Protein AF-A0A956Y388-F1 (afdb_monomer)

pLDDT: mean 73.4, std 20.76, range [22.89, 97.38]

Foldseek 3Di:
DFDDDAALKGWAADDLPDWAWDWAQAKAFKAFPDDFPQWTWIWGQDPVRKIKIKTQFDFDPCCVPPRHRHIDGHRHTGGTRGNDDQDPTDRDGHHHTTIIMHIPPQQRAQPNDGSHCVNVQSVPDPDDPPDHNPPPPDD

Radius of gyration: 14.46 Å; Cα contacts (8 Å, |Δi|>4): 273; chains: 1; bounding box: 32×37×37 Å

Solvent-accessible surface area (backbone atoms only — not comparable to full-atom values): 8185 Å² total; per-residue (Å²): 134,87,67,73,51,93,53,59,42,47,56,49,63,66,66,89,89,60,87,49,78,40,52,34,90,56,45,25,42,28,38,74,82,33,72,67,89,72,34,28,26,35,38,33,41,30,92,88,69,40,41,38,38,42,29,43,24,38,67,30,70,64,32,72,76,72,35,59,78,28,74,48,46,54,65,37,75,42,26,32,50,36,88,67,57,60,38,85,50,92,65,49,71,40,82,60,57,37,37,46,35,35,40,70,49,54,74,44,66,60,95,85,42,59,50,52,58,50,52,62,52,60,74,73,47,98,78,64,83,86,77,76,84,72,82,72,75,81,128

Nearest PDB structures (foldseek):
  7qrl-assembly2_B  TM=6.877E-01  e=4.442E-04  Caulobacter vibrioides
  6smk-assembly1_A  TM=7.251E-01  e=5.214E-03  Enterococcus faecalis V583
  5w1s-assembly1_D  TM=6.269E-01  e=2.345E-01  Escherichia coli K-12
  5w1t-assembly1_D  TM=6.088E-01  e=3.102E-01  Escherichia coli K-12
  5igw-assembly1_A  TM=3.498E-01  e=6.026E+00  Escherichia coli

Secondary structure (DSSP, 8-state):
---PPTTTEEEE---TTS--EEE-SS-EEEEEEEE-SS-EEEEEE-TTS-EEEEEEEEE-HHIIIIITTSEE-TT-EEEEE-S---EEETTEEESSS-EEEEES-TT-EETTEE-TTHHHHHTT-SS------------

Sequence (139 aa):
VQGWHGGNAIDFQPAYEVGYSVVAVESGYLREVCRDGYQSLLQITHADGNVTYYLHVQPSRTLRNTLLDHSVQRGQYLGELTRNPPFNYACGQGLSRHLHFVSSNPHLIIQGHDLSNIAEIATCCRDVPIFVSENERVN

Structure (mmCIF, N/CA/C/O backbone):
data_AF-A0A956Y388-F1
#
_entry.id   AF-A0A956Y388-F1
#
loop_
_atom_site.group_PDB
_atom_site.id
_atom_site.type_symbol
_atom_site.label_atom_id
_atom_site.label_alt_id
_atom_site.label_comp_id
_atom_site.label_asym_id
_atom_site.label_entity_id
_atom_site.label_seq_id
_atom_site.pdbx_PDB_ins_code
_atom_site.Cartn_x
_atom_site.Cartn_y
_atom_site.Cartn_z
_atom_site.occupancy
_atom_site.B_iso_or_equiv
_atom_site.auth_seq_id
_atom_site.auth_comp_id
_atom_site.auth_asym_id
_atom_site.auth_atom_id
_atom_site.pdbx_PDB_model_num
ATOM 1 N N . VAL A 1 1 ? 6.859 -4.954 -18.014 1.00 26.62 1 VAL A N 1
ATOM 2 C CA . VAL A 1 1 ? 5.913 -6.089 -17.956 1.00 26.62 1 VAL A CA 1
ATOM 3 C C . VAL A 1 1 ? 5.291 -6.013 -16.580 1.00 26.62 1 VAL A C 1
ATOM 5 O O . VAL A 1 1 ? 6.016 -6.203 -15.614 1.00 26.62 1 VAL A O 1
ATOM 8 N N . GLN A 1 2 ? 4.038 -5.571 -16.501 1.00 33.25 2 GLN A N 1
ATOM 9 C CA . GLN A 1 2 ? 3.314 -5.420 -15.237 1.00 33.25 2 GLN A CA 1
ATOM 10 C C . GLN A 1 2 ? 2.857 -6.814 -14.793 1.00 33.25 2 GLN A C 1
ATOM 12 O O . GLN A 1 2 ? 2.284 -7.550 -15.598 1.00 33.25 2 GLN A O 1
ATOM 17 N N . GLY A 1 3 ? 3.214 -7.217 -13.575 1.00 35.72 3 GLY A N 1
ATOM 18 C CA . GLY A 1 3 ? 2.929 -8.548 -13.050 1.00 35.72 3 GLY A CA 1
ATOM 19 C C . GLY A 1 3 ? 1.691 -8.508 -12.171 1.00 35.72 3 GLY A C 1
ATOM 20 O O . GLY A 1 3 ? 1.741 -8.027 -11.053 1.00 35.72 3 GLY A O 1
ATOM 21 N N . TRP A 1 4 ? 0.565 -9.021 -12.649 1.00 41.41 4 TRP A N 1
ATOM 22 C CA . TRP A 1 4 ? -0.577 -9.256 -11.770 1.00 41.41 4 TRP A CA 1
ATOM 23 C C . TRP A 1 4 ? -0.315 -10.538 -10.976 1.00 41.41 4 TRP A C 1
ATOM 25 O O . TRP A 1 4 ? -0.052 -11.593 -11.557 1.00 41.41 4 TRP A O 1
ATOM 35 N N . HIS A 1 5 ? -0.342 -10.447 -9.649 1.00 39.53 5 HIS A N 1
ATOM 36 C CA . HIS A 1 5 ? -0.129 -11.581 -8.751 1.00 39.53 5 HIS A CA 1
ATOM 37 C C . HIS A 1 5 ? -1.471 -12.097 -8.209 1.00 39.53 5 HIS A C 1
ATOM 39 O O . HIS A 1 5 ? -2.414 -11.331 -8.042 1.00 39.53 5 HIS A O 1
ATOM 45 N N . GLY A 1 6 ? -1.570 -13.405 -7.944 1.00 36.47 6 GLY A N 1
ATOM 46 C CA . GLY A 1 6 ? -2.778 -14.010 -7.371 1.00 36.47 6 GLY A CA 1
ATOM 47 C C . GLY A 1 6 ? -3.122 -13.433 -5.990 1.00 36.47 6 GLY A C 1
ATOM 48 O O . GLY A 1 6 ? -2.237 -13.258 -5.154 1.00 36.47 6 GLY A O 1
ATOM 49 N N . GLY A 1 7 ? -4.410 -13.162 -5.756 1.00 53.78 7 GLY A N 1
ATOM 50 C CA . GLY A 1 7 ? -4.914 -12.363 -4.629 1.00 53.78 7 GLY A CA 1
ATOM 51 C C . GLY A 1 7 ? -5.419 -10.994 -5.106 1.00 53.78 7 GLY A C 1
ATOM 52 O O . GLY A 1 7 ? -5.199 -10.626 -6.255 1.00 53.78 7 GLY A O 1
ATOM 53 N N . ASN A 1 8 ? -6.124 -10.234 -4.261 1.00 62.84 8 ASN A N 1
ATOM 54 C CA . ASN A 1 8 ? -6.563 -8.863 -4.582 1.00 62.84 8 ASN A CA 1
ATOM 55 C C . ASN A 1 8 ? -5.370 -7.889 -4.519 1.00 62.84 8 ASN A C 1
ATOM 57 O O . ASN A 1 8 ? -5.291 -7.031 -3.635 1.00 62.84 8 ASN A O 1
ATOM 61 N N . ALA A 1 9 ? -4.412 -8.087 -5.424 1.00 72.81 9 ALA A N 1
ATOM 62 C CA . ALA A 1 9 ? -3.161 -7.357 -5.515 1.00 72.81 9 ALA A CA 1
ATOM 63 C C . ALA A 1 9 ? -3.028 -6.656 -6.874 1.00 72.81 9 ALA A C 1
ATOM 65 O O . ALA A 1 9 ? -3.430 -7.190 -7.908 1.00 72.81 9 ALA A O 1
ATOM 66 N N . ILE A 1 10 ? -2.461 -5.453 -6.862 1.00 77.62 10 ILE A N 1
ATOM 67 C CA . ILE A 1 10 ? -2.293 -4.579 -8.024 1.00 77.62 10 ILE A CA 1
ATOM 68 C C . ILE A 1 10 ? -0.884 -4.011 -8.006 1.00 77.62 10 ILE A C 1
ATOM 70 O O . ILE A 1 10 ? -0.445 -3.457 -6.995 1.00 77.62 10 ILE A O 1
ATOM 74 N N . ASP A 1 11 ? -0.224 -4.074 -9.158 1.00 78.38 11 ASP A N 1
ATOM 75 C CA . ASP A 1 11 ? 1.085 -3.472 -9.353 1.00 78.38 11 ASP A CA 1
ATOM 76 C C . ASP A 1 11 ? 0.957 -2.131 -10.086 1.00 78.38 11 ASP A C 1
ATOM 78 O O . ASP A 1 11 ? 0.655 -2.078 -11.279 1.00 78.38 11 ASP A O 1
ATOM 82 N N . PHE A 1 12 ? 1.245 -1.025 -9.396 1.00 78.12 12 PHE A N 1
ATOM 83 C CA . PHE A 1 12 ? 1.302 0.297 -10.023 1.00 78.12 12 PHE A CA 1
ATOM 84 C C . PHE A 1 12 ? 2.732 0.607 -10.446 1.00 78.12 12 PHE A C 1
ATOM 86 O O . PHE A 1 12 ? 3.589 0.934 -9.621 1.00 78.12 12 PHE A O 1
ATOM 93 N N . GLN A 1 13 ? 3.002 0.500 -11.743 1.00 77.12 13 GLN A N 1
ATOM 94 C CA . GLN A 1 13 ? 4.318 0.767 -12.310 1.00 77.12 13 GLN A CA 1
ATOM 95 C C . GLN A 1 13 ? 4.369 2.161 -12.950 1.00 77.12 13 GLN A C 1
ATOM 97 O O . GLN A 1 13 ? 3.789 2.354 -14.020 1.00 77.12 13 GLN A O 1
ATOM 102 N N . PRO A 1 14 ? 5.087 3.124 -12.350 1.00 71.31 14 PRO A N 1
ATOM 103 C CA . PRO A 1 14 ? 5.282 4.424 -12.970 1.00 71.31 14 PRO A CA 1
ATOM 104 C C . PRO A 1 14 ? 6.309 4.396 -14.106 1.00 71.31 14 PRO A C 1
ATOM 106 O O . PRO A 1 14 ? 7.141 3.489 -14.201 1.00 71.31 14 PRO A O 1
ATOM 109 N N . ALA A 1 15 ? 6.337 5.469 -14.901 1.00 70.12 15 ALA A N 1
ATOM 110 C CA . ALA A 1 15 ? 7.483 5.772 -15.753 1.00 70.12 15 ALA A CA 1
ATOM 111 C C . ALA A 1 15 ? 8.765 5.926 -14.905 1.00 70.12 15 ALA A C 1
ATOM 113 O O . ALA A 1 15 ? 8.749 6.526 -13.826 1.00 70.12 15 ALA A O 1
ATOM 114 N N . TYR A 1 16 ? 9.885 5.383 -15.396 1.00 60.44 16 TYR A N 1
ATOM 115 C CA . TYR A 1 16 ? 11.105 5.176 -14.602 1.00 60.44 16 TYR A CA 1
ATOM 116 C C . TYR A 1 16 ? 11.671 6.452 -13.955 1.00 60.44 16 TYR A C 1
ATOM 118 O O . TYR A 1 16 ? 12.174 6.388 -12.832 1.00 60.44 16 TYR A O 1
ATOM 126 N N . GLU A 1 17 ? 11.559 7.601 -14.624 1.00 63.81 17 GLU A N 1
ATOM 127 C CA . GLU A 1 17 ? 12.220 8.856 -14.227 1.00 63.81 17 GLU A CA 1
ATOM 128 C C . GLU A 1 17 ? 11.465 9.667 -13.162 1.00 63.81 17 GLU A C 1
ATOM 130 O O . GLU A 1 17 ? 12.014 10.596 -12.569 1.00 63.81 17 GLU A O 1
ATOM 135 N N . VAL A 1 18 ? 10.213 9.317 -12.872 1.00 67.19 18 VAL A N 1
ATOM 136 C CA . VAL A 1 18 ? 9.322 10.160 -12.065 1.00 67.19 18 VAL A CA 1
ATOM 137 C C . VAL A 1 18 ? 9.309 9.691 -10.606 1.00 67.19 18 VAL A C 1
ATOM 139 O O . VAL A 1 18 ? 9.220 8.495 -10.329 1.00 67.19 18 VAL A O 1
ATOM 142 N N . GLY A 1 19 ? 9.414 10.608 -9.640 1.00 67.44 19 GLY A N 1
ATOM 143 C CA . GLY A 1 19 ? 9.161 10.303 -8.221 1.00 67.44 19 GLY A CA 1
ATOM 144 C C . GLY A 1 19 ? 7.680 9.992 -8.004 1.00 67.44 19 GLY A C 1
ATOM 145 O O . GLY A 1 19 ? 6.844 10.685 -8.569 1.00 67.44 19 GLY A O 1
ATOM 146 N N . TYR A 1 20 ? 7.357 8.942 -7.250 1.00 79.69 20 TYR A N 1
ATOM 147 C CA . TYR A 1 20 ? 5.970 8.512 -7.067 1.00 79.69 20 TYR A CA 1
ATOM 148 C C . TYR A 1 20 ? 5.676 8.350 -5.587 1.00 79.69 20 TYR A C 1
ATOM 150 O O . TYR A 1 20 ? 6.111 7.384 -4.947 1.00 79.69 20 TYR A O 1
ATOM 158 N N . SER A 1 21 ? 4.905 9.315 -5.097 1.00 88.81 21 SER A N 1
ATOM 159 C CA . SER A 1 21 ? 4.380 9.358 -3.749 1.00 88.81 21 SER A CA 1
ATOM 160 C C . SER A 1 21 ? 3.364 8.247 -3.534 1.00 88.81 21 SER A C 1
ATOM 162 O O . SER A 1 21 ? 2.418 8.081 -4.305 1.00 88.81 21 SER A O 1
ATOM 164 N N . VAL A 1 22 ? 3.525 7.537 -2.429 1.00 89.62 22 VAL A N 1
ATOM 165 C CA . VAL A 1 22 ? 2.560 6.572 -1.919 1.00 89.62 22 VAL A CA 1
ATOM 166 C C . VAL A 1 22 ? 1.776 7.244 -0.803 1.00 89.62 22 VAL A C 1
ATOM 168 O O . VAL A 1 22 ? 2.356 7.840 0.108 1.00 89.62 22 VAL A O 1
ATOM 171 N N . VAL A 1 23 ? 0.453 7.152 -0.876 1.00 90.94 23 VAL A N 1
ATOM 172 C CA . VAL A 1 23 ? -0.475 7.714 0.109 1.00 90.94 23 VAL A CA 1
ATOM 173 C C . VAL A 1 23 ? -1.418 6.627 0.616 1.00 90.94 23 VAL A C 1
ATOM 175 O O . VAL A 1 23 ? -1.681 5.654 -0.089 1.00 90.94 23 VAL A O 1
ATOM 178 N N . ALA A 1 24 ? -1.937 6.792 1.830 1.00 91.50 24 ALA A N 1
ATOM 179 C CA . ALA A 1 24 ? -2.949 5.895 2.377 1.00 91.50 24 ALA A CA 1
ATOM 180 C C . ALA A 1 24 ? -4.253 5.997 1.571 1.00 91.50 24 ALA A C 1
ATOM 182 O O . ALA A 1 24 ? -4.817 7.087 1.443 1.00 91.50 24 ALA A O 1
ATOM 183 N N . VAL A 1 25 ? -4.758 4.874 1.055 1.00 89.19 25 VAL A N 1
ATOM 184 C CA . VAL A 1 25 ? -6.025 4.852 0.302 1.00 89.19 25 VAL A CA 1
ATOM 185 C C . VAL A 1 25 ? -7.226 5.143 1.203 1.00 89.19 25 VAL A C 1
ATOM 187 O O . VAL A 1 25 ? -8.186 5.783 0.783 1.00 89.19 25 VAL A O 1
ATOM 190 N N . GLU A 1 26 ? -7.153 4.744 2.469 1.00 90.94 26 GLU A N 1
ATOM 191 C CA . GLU A 1 26 ? -8.188 4.945 3.478 1.00 90.94 26 GLU A CA 1
ATOM 192 C C . GLU A 1 26 ? -7.557 5.193 4.848 1.00 90.94 26 GLU A C 1
ATOM 194 O O . GLU A 1 26 ? -6.401 4.836 5.094 1.00 90.94 26 GLU A O 1
ATOM 199 N N . SER A 1 27 ? -8.321 5.820 5.745 1.00 93.56 27 SER A N 1
ATOM 200 C CA . SER A 1 27 ? -7.895 6.024 7.128 1.00 93.56 27 SER A CA 1
ATOM 201 C C . SER A 1 27 ? -7.788 4.688 7.866 1.00 93.56 27 SER A C 1
ATOM 203 O O . SER A 1 27 ? -8.529 3.742 7.593 1.00 93.56 27 SER A O 1
ATOM 205 N N . GLY A 1 28 ? -6.882 4.607 8.834 1.00 96.12 28 GLY A N 1
ATOM 206 C CA . GLY A 1 28 ? -6.697 3.395 9.625 1.00 96.12 28 GLY A CA 1
ATOM 207 C C . GLY A 1 28 ? -5.449 3.445 10.489 1.00 96.12 28 GLY A C 1
ATOM 208 O O . GLY A 1 28 ? -4.793 4.478 10.591 1.00 96.12 28 GLY A O 1
ATOM 209 N N . TYR A 1 29 ? -5.127 2.325 11.118 1.00 97.38 29 TYR A N 1
ATOM 210 C CA . TYR A 1 29 ? -3.955 2.174 11.967 1.00 97.38 29 TYR A CA 1
ATOM 211 C C . TYR A 1 29 ? -2.778 1.613 11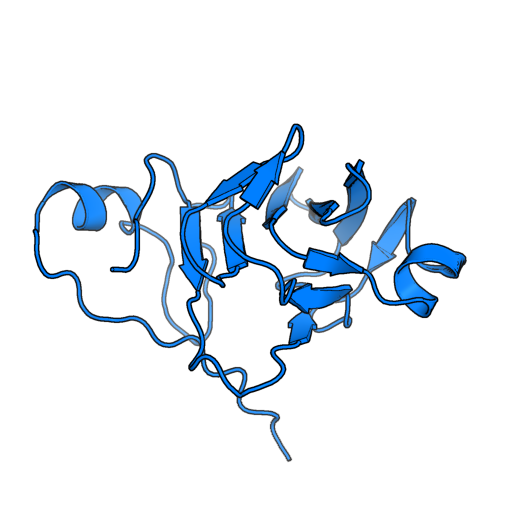.167 1.00 97.38 29 TYR A C 1
ATOM 213 O O . TYR A 1 29 ? -2.871 0.514 10.618 1.00 97.38 29 TYR A O 1
ATOM 221 N N . LEU A 1 30 ? -1.685 2.370 11.094 1.00 96.25 30 LEU A N 1
ATOM 222 C CA . LEU A 1 30 ? -0.519 2.072 10.269 1.00 96.25 30 LEU A CA 1
ATOM 223 C C . LEU A 1 30 ? 0.551 1.296 11.050 1.00 96.25 30 LEU A C 1
ATOM 225 O O . LEU A 1 30 ? 0.954 1.700 12.138 1.00 96.25 30 LEU A O 1
ATOM 229 N N . ARG A 1 31 ? 1.103 0.249 10.431 1.00 95.56 31 ARG A N 1
ATOM 230 C CA . ARG A 1 31 ? 2.296 -0.479 10.890 1.00 95.56 31 ARG A CA 1
ATOM 231 C C . ARG A 1 31 ? 3.301 -0.698 9.762 1.00 95.56 31 ARG A C 1
ATOM 233 O O . ARG A 1 31 ? 2.918 -0.883 8.610 1.00 95.56 31 ARG A O 1
ATOM 240 N N . GLU A 1 32 ? 4.586 -0.753 10.105 1.00 94.12 32 GLU A N 1
ATOM 241 C CA . GLU A 1 32 ? 5.636 -1.316 9.244 1.00 94.12 32 GLU A CA 1
ATOM 242 C C . GLU A 1 32 ? 5.827 -2.779 9.650 1.00 94.12 32 GLU A C 1
ATOM 244 O O . GLU A 1 32 ? 6.401 -3.073 10.693 1.00 94.12 32 GLU A O 1
ATOM 249 N N . VAL A 1 33 ? 5.287 -3.704 8.855 1.00 91.38 33 VAL A N 1
ATOM 250 C CA . VAL A 1 33 ? 5.288 -5.140 9.191 1.00 91.38 33 VAL A CA 1
ATOM 251 C C . VAL A 1 33 ? 6.561 -5.847 8.728 1.00 91.38 33 VAL A C 1
ATOM 253 O O . VAL A 1 33 ? 6.886 -6.919 9.230 1.00 91.38 33 VAL A O 1
ATOM 256 N N . CYS A 1 34 ? 7.302 -5.250 7.791 1.00 87.81 34 CYS A N 1
ATOM 257 C CA . CYS A 1 34 ? 8.626 -5.715 7.395 1.00 87.81 34 CYS A CA 1
ATOM 258 C C . CYS A 1 34 ? 9.490 -4.550 6.909 1.00 87.81 34 CYS A C 1
ATOM 260 O O . CYS A 1 34 ? 9.004 -3.649 6.218 1.00 87.81 34 CYS A O 1
ATOM 262 N N . ARG A 1 35 ? 10.784 -4.601 7.238 1.00 89.44 35 ARG A N 1
ATOM 263 C CA . ARG A 1 35 ? 11.821 -3.705 6.721 1.00 89.44 35 ARG A CA 1
ATOM 264 C C . ARG A 1 35 ? 13.128 -4.469 6.535 1.00 89.44 35 ARG A C 1
ATOM 266 O O . ARG A 1 35 ? 13.604 -5.104 7.470 1.00 89.44 35 ARG A O 1
ATOM 273 N N . ASP A 1 36 ? 13.742 -4.334 5.365 1.00 81.81 36 ASP A N 1
ATOM 274 C CA . ASP A 1 36 ? 15.009 -5.003 5.017 1.00 81.81 36 ASP A CA 1
ATOM 275 C C . ASP A 1 36 ? 16.156 -4.020 4.709 1.00 81.81 36 ASP A C 1
ATOM 277 O O . ASP A 1 36 ? 17.229 -4.418 4.265 1.00 81.81 36 ASP A O 1
ATOM 28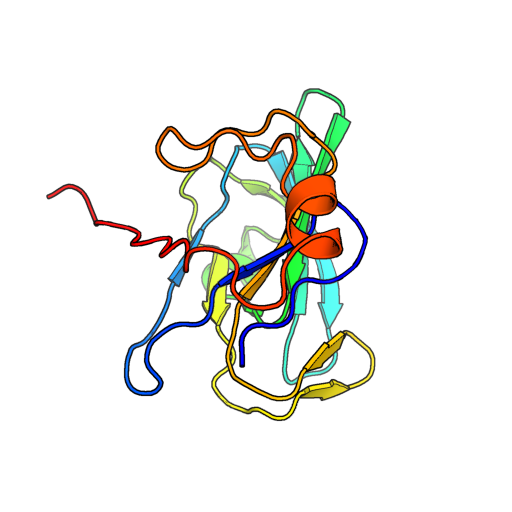1 N N . GLY A 1 37 ? 15.935 -2.725 4.958 1.00 82.50 37 GLY A N 1
ATOM 282 C CA . GLY A 1 37 ? 16.899 -1.649 4.707 1.00 82.50 37 GLY A CA 1
ATOM 283 C C . GLY A 1 37 ? 16.770 -0.997 3.327 1.00 82.50 37 GLY A C 1
ATOM 284 O O . GLY A 1 37 ? 17.185 0.151 3.175 1.00 82.50 37 GLY A O 1
ATOM 285 N N . TYR A 1 38 ? 16.125 -1.662 2.367 1.00 81.56 38 TYR A N 1
ATOM 286 C CA . TYR A 1 38 ? 15.945 -1.173 0.994 1.00 81.56 38 TYR A CA 1
ATOM 287 C C . TYR A 1 38 ? 14.500 -0.775 0.697 1.00 81.56 38 TYR A C 1
ATOM 289 O O . TYR A 1 38 ? 14.241 0.134 -0.100 1.00 81.56 38 TYR A O 1
ATOM 297 N N . GLN A 1 39 ? 13.568 -1.455 1.354 1.00 85.62 39 GLN A N 1
ATOM 298 C CA . GLN A 1 39 ? 12.133 -1.302 1.197 1.00 85.62 39 GLN A CA 1
ATOM 299 C C . GLN A 1 39 ? 11.419 -1.613 2.514 1.00 85.62 39 GLN A C 1
ATOM 301 O O . GLN A 1 39 ? 11.985 -2.183 3.455 1.00 85.62 39 GLN A O 1
ATOM 306 N N . SER A 1 40 ? 10.151 -1.237 2.545 1.00 90.56 40 SER A N 1
ATOM 307 C CA . SER A 1 40 ? 9.233 -1.517 3.630 1.00 90.56 40 SER A CA 1
ATOM 308 C C . SER A 1 40 ? 7.941 -2.104 3.082 1.00 90.56 40 SER A C 1
ATOM 310 O O . SER A 1 40 ? 7.480 -1.719 2.003 1.00 90.56 40 SER A O 1
ATOM 312 N N . LEU A 1 41 ? 7.357 -3.005 3.868 1.00 90.94 41 LEU A N 1
ATOM 313 C CA . LEU A 1 41 ? 5.966 -3.418 3.752 1.00 90.94 41 LEU A CA 1
ATOM 314 C C . LEU A 1 41 ? 5.173 -2.671 4.823 1.00 90.94 41 LEU A C 1
ATOM 316 O O . LEU A 1 41 ? 5.365 -2.893 6.022 1.00 90.94 41 LEU A O 1
ATOM 320 N N . LEU A 1 42 ? 4.303 -1.769 4.385 1.00 94.88 42 LEU A N 1
ATOM 321 C CA . LEU A 1 42 ? 3.385 -1.052 5.259 1.00 94.88 42 LEU A CA 1
ATOM 322 C C . LEU A 1 42 ? 2.026 -1.744 5.239 1.00 94.88 42 LEU A C 1
ATOM 324 O O . LEU A 1 42 ? 1.554 -2.139 4.178 1.00 94.88 42 LEU A O 1
ATOM 328 N N . GLN A 1 43 ? 1.396 -1.8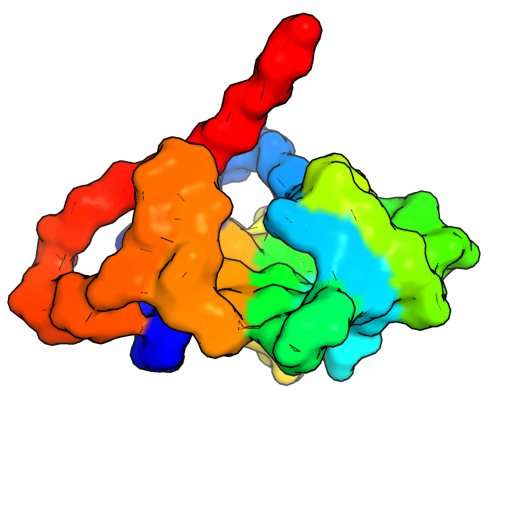53 6.402 1.00 95.19 43 GLN A N 1
ATOM 329 C CA . GLN A 1 43 ? 0.029 -2.334 6.564 1.00 95.19 43 GLN A CA 1
ATOM 330 C C . GLN A 1 43 ? -0.808 -1.228 7.200 1.00 95.19 43 GLN A C 1
ATOM 332 O O . GLN A 1 43 ? -0.388 -0.640 8.197 1.00 95.19 43 GLN A O 1
ATOM 337 N N . ILE A 1 44 ? -2.006 -0.987 6.677 1.00 96.31 44 ILE A N 1
ATOM 338 C CA . ILE A 1 44 ? -3.027 -0.180 7.346 1.00 96.31 44 ILE A CA 1
ATOM 339 C C . ILE A 1 44 ? -4.214 -1.087 7.657 1.00 96.31 44 ILE A C 1
ATOM 341 O O . ILE A 1 44 ? -4.757 -1.719 6.756 1.00 96.31 44 ILE A O 1
ATOM 345 N N . THR A 1 45 ? -4.608 -1.155 8.929 1.00 96.25 45 THR A N 1
ATOM 346 C CA . THR A 1 45 ? -5.859 -1.800 9.355 1.00 96.25 45 THR A CA 1
ATOM 347 C C . THR A 1 45 ? -6.954 -0.745 9.480 1.00 96.25 45 THR A C 1
ATOM 349 O O . THR A 1 45 ? -6.798 0.235 10.213 1.00 96.25 45 THR A O 1
ATOM 352 N N . HIS A 1 46 ? -8.052 -0.940 8.763 1.00 94.88 46 HIS A N 1
ATOM 353 C CA . HIS A 1 46 ? -9.187 -0.028 8.670 1.00 94.88 46 HIS A CA 1
ATOM 354 C C . HIS A 1 46 ? -10.238 -0.317 9.753 1.00 94.88 46 HIS A C 1
ATOM 356 O O . HIS A 1 46 ? -10.180 -1.325 10.459 1.00 94.88 46 HIS A O 1
ATOM 362 N N . ALA A 1 47 ? -11.192 0.603 9.921 1.00 93.50 47 ALA A N 1
ATOM 363 C CA . ALA A 1 47 ? -12.191 0.536 10.993 1.00 93.50 47 ALA A CA 1
ATOM 364 C C . ALA A 1 47 ? -13.155 -0.659 10.867 1.00 93.50 47 ALA A C 1
ATOM 366 O O . ALA A 1 47 ? -13.660 -1.149 11.873 1.00 93.50 47 ALA A O 1
ATOM 367 N N . ASP A 1 48 ? -13.390 -1.129 9.644 1.00 90.69 48 ASP A N 1
ATOM 368 C CA . ASP A 1 48 ? -14.204 -2.304 9.318 1.00 90.69 48 ASP A CA 1
ATOM 369 C C . ASP A 1 48 ? -13.427 -3.631 9.436 1.00 90.69 48 ASP A C 1
ATOM 371 O O . ASP A 1 48 ? -13.978 -4.700 9.184 1.00 90.69 48 ASP A O 1
ATOM 375 N N . GLY A 1 49 ? -12.152 -3.574 9.836 1.00 90.75 49 GLY A N 1
ATOM 376 C CA . GLY A 1 49 ? -11.267 -4.729 9.956 1.00 90.75 49 GLY A CA 1
ATOM 377 C C . GLY A 1 49 ? -10.568 -5.126 8.656 1.00 90.75 49 GLY A C 1
ATOM 378 O O . GLY A 1 49 ? -9.669 -5.969 8.704 1.00 90.75 49 GLY A O 1
ATOM 379 N N . ASN A 1 50 ? -10.905 -4.505 7.520 1.00 88.81 50 ASN A N 1
ATOM 380 C CA . ASN A 1 50 ? -10.148 -4.697 6.292 1.00 88.81 50 ASN A CA 1
ATOM 381 C C . ASN A 1 50 ? -8.728 -4.143 6.459 1.00 88.81 50 ASN A C 1
ATOM 383 O O . ASN A 1 50 ? -8.454 -3.215 7.217 1.00 88.81 50 ASN A O 1
ATOM 387 N N . VAL A 1 51 ? -7.799 -4.731 5.726 1.00 91.62 51 VAL A N 1
ATOM 388 C CA . VAL A 1 51 ? -6.395 -4.338 5.647 1.00 91.62 51 VAL A CA 1
ATOM 389 C C . VAL A 1 51 ? -5.995 -3.972 4.224 1.00 91.62 51 VAL A C 1
ATOM 391 O O . VAL A 1 51 ? -6.421 -4.627 3.264 1.00 91.62 51 VAL A O 1
ATOM 394 N N . THR A 1 52 ? -5.128 -2.965 4.115 1.00 92.50 52 THR A N 1
ATOM 395 C CA . THR A 1 52 ? -4.371 -2.649 2.901 1.00 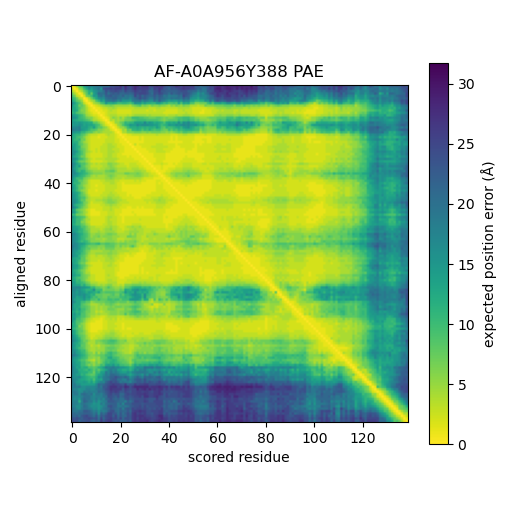92.50 52 THR A CA 1
ATOM 396 C C . THR A 1 52 ? -2.873 -2.761 3.143 1.00 92.50 52 THR A C 1
ATOM 398 O O . THR A 1 52 ? -2.374 -2.401 4.213 1.00 92.50 52 THR A O 1
ATOM 401 N N . TYR A 1 53 ? -2.151 -3.259 2.143 1.00 92.19 53 TYR A N 1
ATOM 402 C CA . TYR A 1 53 ? -0.701 -3.406 2.160 1.00 92.19 53 TYR A CA 1
ATOM 403 C C . TYR A 1 53 ? -0.054 -2.588 1.048 1.00 92.19 53 TYR A C 1
ATOM 405 O O . TYR A 1 53 ? -0.564 -2.534 -0.069 1.00 92.19 53 TYR A O 1
ATOM 413 N N . TYR A 1 54 ? 1.096 -1.996 1.360 1.00 92.69 54 TYR A N 1
ATOM 414 C CA . TYR A 1 54 ? 1.896 -1.181 0.452 1.00 92.69 54 TYR A CA 1
ATOM 415 C C . TYR A 1 54 ? 3.337 -1.681 0.510 1.00 92.69 54 TYR A C 1
ATOM 417 O O . TYR A 1 54 ? 4.020 -1.505 1.523 1.00 92.69 54 TYR A O 1
ATOM 425 N N . LEU A 1 55 ? 3.794 -2.321 -0.561 1.00 90.44 55 LEU A N 1
ATOM 426 C CA . LEU A 1 55 ? 5.130 -2.901 -0.667 1.00 90.44 55 LEU A CA 1
ATOM 427 C C . LEU A 1 55 ? 5.995 -2.130 -1.672 1.00 90.44 55 LEU A C 1
ATOM 429 O O . LEU A 1 55 ? 5.490 -1.383 -2.505 1.00 90.44 55 LEU A O 1
ATOM 433 N N . HIS A 1 56 ? 7.315 -2.298 -1.572 1.00 89.44 56 HIS A N 1
ATOM 434 C CA . HIS A 1 56 ? 8.308 -1.538 -2.337 1.00 89.44 56 HIS A CA 1
ATOM 435 C C . HIS A 1 56 ? 8.274 -0.034 -2.007 1.00 89.44 56 HIS A C 1
ATOM 437 O O . HIS A 1 56 ? 8.570 0.822 -2.842 1.00 89.44 56 HIS A O 1
ATOM 443 N N . VAL A 1 57 ? 7.952 0.301 -0.754 1.00 89.44 57 VAL A N 1
ATOM 444 C CA . VAL A 1 57 ? 7.901 1.685 -0.269 1.00 89.44 57 VAL A CA 1
ATOM 445 C C . VAL A 1 57 ? 9.182 2.026 0.487 1.00 89.44 57 VAL A C 1
ATOM 447 O O . VAL A 1 57 ? 9.718 1.212 1.234 1.00 89.44 57 VAL A O 1
ATOM 450 N N . GLN A 1 58 ? 9.663 3.253 0.326 1.00 90.81 58 GLN A N 1
ATOM 451 C CA . GLN A 1 58 ? 10.607 3.918 1.215 1.00 90.81 58 GLN A CA 1
ATOM 452 C C . GLN A 1 58 ? 9.825 4.920 2.073 1.00 90.81 58 GLN A C 1
ATOM 454 O O . GLN A 1 58 ? 9.521 6.021 1.605 1.00 90.81 58 GLN A O 1
ATOM 459 N N . PRO A 1 59 ? 9.469 4.550 3.319 1.00 88.62 59 PRO A N 1
ATOM 460 C CA . PRO A 1 59 ? 8.712 5.411 4.209 1.00 88.62 59 PRO A CA 1
ATOM 461 C C . PRO A 1 59 ? 9.370 6.766 4.427 1.00 88.62 59 PRO A C 1
ATOM 463 O O . PRO A 1 59 ? 10.585 6.852 4.638 1.00 88.62 59 PRO A O 1
ATOM 466 N N . SER A 1 60 ? 8.551 7.814 4.441 1.00 85.62 60 SER A N 1
ATOM 467 C CA . SER A 1 60 ? 9.015 9.170 4.718 1.00 85.62 60 SER A CA 1
ATOM 468 C C . SER A 1 60 ? 9.610 9.285 6.124 1.00 85.62 60 SER A C 1
ATOM 470 O O . SER A 1 60 ? 9.252 8.545 7.043 1.00 85.62 60 SER A O 1
ATOM 472 N N . ARG A 1 61 ? 10.508 10.258 6.325 1.00 87.31 61 ARG A N 1
ATOM 473 C CA . ARG A 1 61 ? 11.090 10.522 7.651 1.00 87.31 61 ARG A CA 1
ATOM 474 C C . ARG A 1 61 ? 10.013 10.844 8.690 1.00 87.31 61 ARG A C 1
ATOM 476 O O . ARG A 1 61 ? 10.093 10.355 9.810 1.00 87.31 61 ARG A O 1
ATOM 483 N N . THR A 1 62 ? 9.012 11.636 8.308 1.00 81.56 62 THR A N 1
ATOM 484 C CA . THR A 1 62 ? 7.863 11.949 9.165 1.00 81.56 62 THR A CA 1
ATOM 485 C C . THR A 1 62 ? 7.114 10.680 9.535 1.00 81.56 62 THR A C 1
ATOM 487 O O . THR A 1 62 ? 6.903 10.432 10.716 1.00 81.56 62 THR A O 1
ATOM 490 N N . LEU A 1 63 ? 6.804 9.821 8.556 1.00 88.25 63 LEU A N 1
ATOM 491 C CA . LEU A 1 63 ? 6.119 8.565 8.835 1.00 88.25 63 LEU A CA 1
ATOM 492 C C . LEU A 1 63 ? 6.892 7.723 9.852 1.00 88.25 63 LEU A C 1
ATOM 494 O O . LEU A 1 63 ? 6.320 7.311 10.857 1.00 88.25 63 LEU A O 1
ATOM 498 N N . ARG A 1 64 ? 8.201 7.547 9.637 1.00 85.56 64 ARG A N 1
ATOM 499 C CA . ARG A 1 64 ? 9.058 6.751 10.528 1.00 85.56 64 ARG A CA 1
ATOM 500 C C . ARG A 1 64 ? 9.118 7.285 11.953 1.00 85.56 64 ARG A C 1
ATOM 502 O O . ARG A 1 64 ? 9.223 6.497 12.882 1.00 85.56 64 ARG A O 1
ATOM 509 N N . ASN A 1 65 ? 9.091 8.602 12.114 1.00 85.62 65 ASN A N 1
ATOM 510 C CA . ASN A 1 65 ? 9.311 9.222 13.413 1.00 85.62 65 ASN A CA 1
ATOM 511 C C . ASN A 1 65 ? 8.021 9.452 14.200 1.00 85.62 65 ASN A C 1
ATOM 513 O O . ASN A 1 65 ? 8.093 9.562 15.420 1.00 85.62 65 ASN A O 1
ATOM 517 N N . THR A 1 66 ? 6.875 9.598 13.527 1.00 85.69 66 THR A N 1
ATOM 518 C CA . THR A 1 66 ? 5.654 10.084 14.188 1.00 85.69 66 THR A CA 1
ATOM 519 C C . THR A 1 66 ? 4.375 9.340 13.829 1.00 85.69 66 THR A C 1
ATOM 521 O O . THR A 1 66 ? 3.383 9.542 14.517 1.00 85.69 66 THR A O 1
ATOM 524 N N . LEU A 1 67 ? 4.343 8.546 12.753 1.00 85.81 67 LEU A N 1
ATOM 525 C CA . LEU A 1 67 ? 3.097 7.915 12.282 1.00 85.81 67 LEU A CA 1
ATOM 526 C C . LEU A 1 67 ? 3.130 6.384 12.292 1.00 85.81 67 LEU A C 1
ATOM 528 O O . LEU A 1 67 ? 2.072 5.770 12.183 1.00 85.81 67 LEU A O 1
ATOM 532 N N . LEU A 1 68 ? 4.304 5.758 12.420 1.00 89.62 68 LEU A N 1
ATOM 533 C CA . LEU A 1 68 ? 4.378 4.319 12.670 1.00 89.62 68 LEU A CA 1
ATOM 534 C C . LEU A 1 68 ? 3.694 3.979 13.991 1.00 89.62 68 LEU A C 1
ATOM 536 O O . LEU A 1 68 ? 3.890 4.676 14.982 1.00 89.62 68 LEU A O 1
ATOM 540 N N . ASP A 1 69 ? 2.892 2.915 13.976 1.00 91.75 69 ASP A N 1
ATOM 541 C CA . ASP A 1 69 ? 2.093 2.463 15.116 1.00 91.75 69 ASP A CA 1
ATOM 542 C C . ASP A 1 69 ? 1.071 3.508 15.602 1.00 91.75 69 ASP A C 1
ATOM 544 O O . ASP A 1 69 ? 0.646 3.509 16.763 1.00 91.75 69 ASP A O 1
ATOM 548 N N . HIS A 1 70 ? 0.617 4.364 14.683 1.00 94.38 70 HIS A N 1
ATOM 549 C CA . HIS A 1 70 ? -0.417 5.366 14.906 1.00 94.38 70 HIS A CA 1
ATOM 550 C C . HIS A 1 70 ? -1.465 5.368 13.789 1.00 94.38 70 HIS A C 1
ATOM 552 O O . HIS A 1 70 ? -1.305 4.764 12.725 1.00 94.38 70 HIS A O 1
ATOM 558 N N . SER A 1 71 ? -2.571 6.067 14.041 1.00 94.75 71 SER A N 1
ATOM 559 C CA . SER A 1 71 ? -3.603 6.279 13.033 1.00 94.75 71 SER A CA 1
ATOM 560 C C . SER A 1 71 ? -3.133 7.254 11.954 1.00 94.75 71 SER A C 1
ATOM 562 O O . SER A 1 71 ? -2.565 8.306 12.247 1.00 94.75 71 SER A O 1
ATOM 564 N N . VAL A 1 72 ? -3.447 6.933 10.705 1.00 93.75 72 VAL A N 1
ATOM 565 C CA . VAL A 1 72 ? -3.266 7.787 9.531 1.00 93.75 72 VAL A CA 1
ATOM 566 C C . VAL A 1 72 ? -4.614 8.077 8.881 1.00 93.75 72 VAL A C 1
ATOM 568 O O . VAL A 1 72 ? -5.579 7.329 9.049 1.00 93.75 72 VAL A O 1
ATOM 571 N N . GLN A 1 73 ? -4.684 9.183 8.146 1.00 92.38 73 GLN A N 1
ATOM 572 C CA . GLN A 1 73 ? -5.876 9.569 7.395 1.00 92.38 73 GLN A CA 1
ATOM 573 C C . GLN A 1 73 ? -5.769 9.143 5.930 1.00 92.38 73 GLN A C 1
ATOM 575 O O . GLN A 1 73 ? -4.666 9.006 5.400 1.00 92.38 73 GLN A O 1
ATOM 580 N N . ARG A 1 74 ? -6.909 8.997 5.247 1.00 88.75 74 ARG A N 1
ATOM 581 C CA . ARG A 1 74 ? -6.947 8.911 3.782 1.00 88.75 74 ARG A CA 1
ATOM 582 C C . ARG A 1 74 ? -6.141 10.059 3.162 1.00 88.75 74 ARG A C 1
ATOM 584 O O . ARG A 1 74 ? -6.266 11.207 3.577 1.00 88.75 74 ARG A O 1
ATOM 591 N N . GLY A 1 75 ? -5.312 9.740 2.173 1.00 86.56 75 GLY A N 1
ATOM 592 C CA . GLY A 1 75 ? -4.414 10.686 1.511 1.00 86.56 75 GLY A CA 1
ATOM 593 C C . GLY A 1 75 ? -3.143 11.020 2.301 1.00 86.56 75 GLY A C 1
ATOM 594 O O . GLY A 1 75 ? -2.299 11.755 1.791 1.00 86.56 75 GLY A O 1
ATOM 595 N N . GLN A 1 76 ? -2.957 10.480 3.513 1.00 89.00 76 GLN A N 1
ATOM 596 C CA . GLN A 1 76 ? -1.731 10.686 4.282 1.00 89.00 76 GLN A CA 1
ATOM 597 C C . GLN A 1 76 ? -0.528 10.161 3.499 1.00 89.00 76 GLN A C 1
ATOM 599 O O . GLN A 1 76 ? -0.485 8.991 3.119 1.00 89.00 76 GLN A O 1
ATOM 604 N N . TYR A 1 77 ? 0.470 11.020 3.301 1.00 89.94 77 TYR A N 1
ATOM 605 C CA . TYR A 1 77 ? 1.716 10.649 2.643 1.00 89.94 77 TYR A CA 1
ATOM 606 C C . TYR A 1 77 ? 2.479 9.600 3.454 1.00 89.94 77 TYR A C 1
ATOM 608 O O . TYR A 1 77 ? 2.816 9.830 4.621 1.00 89.94 77 TYR A O 1
ATOM 616 N N . LEU A 1 78 ? 2.759 8.465 2.813 1.00 90.38 78 LEU A N 1
ATOM 617 C CA . LEU A 1 78 ? 3.462 7.336 3.407 1.00 90.38 78 LEU A CA 1
ATOM 618 C C . LEU A 1 78 ? 4.949 7.336 3.031 1.00 90.38 78 LEU A C 1
ATOM 620 O O . LEU A 1 78 ? 5.813 7.033 3.853 1.00 90.38 78 LEU A O 1
ATOM 624 N N . GLY A 1 79 ? 5.284 7.750 1.817 1.00 90.88 79 GLY A N 1
ATOM 625 C CA . GLY A 1 79 ? 6.660 7.763 1.338 1.00 90.88 79 GLY A CA 1
ATOM 626 C C . GLY A 1 79 ? 6.719 7.696 -0.174 1.00 90.88 79 GLY A C 1
ATOM 627 O O . GLY A 1 79 ? 5.755 8.037 -0.849 1.00 90.88 79 GLY A O 1
ATOM 628 N N . GLU A 1 80 ? 7.839 7.221 -0.697 1.00 89.25 80 GLU A N 1
ATOM 629 C CA . GLU A 1 80 ? 8.058 7.068 -2.136 1.00 89.25 80 GLU A CA 1
ATOM 630 C C . GLU A 1 80 ? 8.205 5.600 -2.510 1.00 89.25 80 GLU A C 1
ATOM 632 O O . GLU A 1 80 ? 8.623 4.782 -1.691 1.00 89.25 80 GLU A O 1
ATOM 637 N N . LEU A 1 81 ? 7.971 5.267 -3.776 1.00 86.44 81 LEU A N 1
ATOM 638 C CA . LEU A 1 81 ? 8.441 3.989 -4.307 1.00 86.44 81 LEU A CA 1
ATOM 639 C C . LEU A 1 81 ? 9.962 3.904 -4.274 1.00 86.44 81 LEU A C 1
ATOM 641 O O . LEU A 1 81 ? 10.660 4.839 -4.684 1.00 86.44 81 LEU A O 1
ATOM 645 N N . THR A 1 82 ? 10.475 2.751 -3.849 1.00 81.94 82 THR A N 1
ATOM 646 C CA . THR A 1 82 ? 11.913 2.492 -3.886 1.00 81.94 82 THR A CA 1
ATOM 647 C C . THR A 1 82 ? 12.444 2.618 -5.316 1.00 81.94 82 THR A C 1
ATOM 649 O O . THR A 1 82 ? 11.805 2.222 -6.294 1.00 81.94 82 THR A O 1
ATOM 652 N N . ARG A 1 83 ? 13.623 3.229 -5.450 1.00 78.69 83 ARG A N 1
ATOM 653 C CA . ARG A 1 83 ? 14.258 3.506 -6.749 1.00 78.69 83 ARG A CA 1
ATOM 654 C C . ARG A 1 83 ? 15.225 2.413 -7.204 1.00 78.69 83 ARG A C 1
ATOM 656 O O . ARG A 1 83 ? 15.782 2.540 -8.287 1.00 78.69 83 ARG A O 1
ATOM 663 N N . ASN A 1 84 ? 15.403 1.355 -6.410 1.00 72.56 84 ASN A N 1
ATOM 664 C CA . ASN A 1 84 ? 16.476 0.375 -6.592 1.00 72.56 84 ASN A CA 1
ATOM 665 C C . ASN A 1 84 ? 15.950 -1.038 -6.924 1.00 72.56 84 ASN A C 1
ATOM 667 O O . ASN A 1 84 ? 16.093 -1.936 -6.095 1.00 72.56 84 ASN A O 1
ATOM 671 N N . PRO A 1 85 ? 15.316 -1.269 -8.089 1.00 71.06 85 PRO A N 1
ATOM 672 C CA . PRO A 1 85 ? 15.081 -2.625 -8.574 1.00 71.06 85 PRO A CA 1
ATOM 673 C C . PRO A 1 85 ? 16.398 -3.272 -9.072 1.00 71.06 85 PRO A C 1
ATOM 675 O O . PRO A 1 85 ? 17.321 -2.547 -9.453 1.00 71.06 85 PRO A O 1
ATOM 678 N N . PRO A 1 86 ? 16.486 -4.614 -9.147 1.00 66.44 86 PRO A N 1
ATOM 679 C CA . PRO A 1 86 ? 15.472 -5.577 -8.720 1.00 66.44 86 PRO A CA 1
ATOM 680 C C . PRO A 1 86 ? 15.406 -5.701 -7.192 1.00 66.44 86 PRO A C 1
ATOM 682 O O . PRO A 1 86 ? 16.412 -5.601 -6.492 1.00 66.44 86 PRO A O 1
ATOM 685 N N . PHE A 1 87 ? 14.209 -5.955 -6.675 1.00 68.31 87 PHE A N 1
ATOM 686 C CA . PHE A 1 87 ? 13.977 -6.265 -5.271 1.00 68.31 87 PHE A CA 1
ATOM 687 C C . PHE A 1 87 ? 14.192 -7.769 -5.102 1.00 68.31 87 PHE A C 1
ATOM 689 O O . PHE A 1 87 ? 13.426 -8.562 -5.635 1.00 68.31 87 PHE A O 1
ATOM 696 N N . ASN A 1 88 ? 15.257 -8.170 -4.413 1.00 66.25 88 ASN A N 1
ATOM 697 C CA . ASN A 1 88 ? 15.552 -9.573 -4.098 1.00 66.25 88 ASN A CA 1
ATOM 698 C C . ASN A 1 88 ? 15.831 -9.692 -2.599 1.00 66.25 88 ASN A C 1
ATOM 700 O O . ASN A 1 88 ? 16.910 -10.106 -2.176 1.00 66.25 88 ASN A O 1
ATOM 704 N N . TYR A 1 89 ? 14.870 -9.253 -1.790 1.00 69.25 89 TYR A N 1
ATOM 705 C CA . TYR A 1 89 ? 15.065 -9.081 -0.356 1.00 69.25 89 TYR A CA 1
ATOM 706 C C . TYR A 1 89 ? 13.961 -9.759 0.456 1.00 69.25 89 TYR A C 1
ATOM 708 O O . TYR A 1 89 ? 12.925 -10.164 -0.072 1.00 69.25 89 TYR A O 1
ATOM 716 N N . ALA A 1 90 ? 14.199 -9.890 1.762 1.00 73.56 90 ALA A N 1
ATOM 717 C CA . ALA A 1 90 ? 13.350 -10.657 2.669 1.00 73.56 90 ALA A CA 1
ATOM 718 C C . ALA A 1 90 ? 11.911 -10.120 2.781 1.00 73.56 90 ALA A C 1
ATOM 720 O O . ALA A 1 90 ? 11.001 -10.906 3.028 1.00 73.56 90 ALA A O 1
ATOM 721 N N . CYS A 1 91 ? 11.691 -8.814 2.587 1.00 75.94 91 CYS A N 1
ATOM 722 C CA . CYS A 1 91 ? 10.356 -8.220 2.697 1.00 75.94 91 CYS A CA 1
ATOM 723 C C . CYS A 1 91 ? 9.537 -8.259 1.404 1.00 75.94 91 CYS A C 1
ATOM 725 O O . CYS A 1 91 ? 8.355 -7.929 1.438 1.00 75.94 91 CYS A O 1
ATOM 727 N N . GLY A 1 92 ? 10.141 -8.623 0.271 1.00 73.69 92 GLY A N 1
ATOM 728 C CA . GLY A 1 92 ? 9.461 -8.613 -1.018 1.00 73.69 92 GLY A CA 1
ATOM 729 C C . GLY A 1 92 ? 10.417 -8.746 -2.194 1.00 73.69 92 GLY A C 1
ATOM 730 O O . GLY A 1 92 ? 11.565 -8.290 -2.137 1.00 73.69 92 GLY A O 1
ATOM 731 N N . GLN A 1 93 ? 9.920 -9.347 -3.273 1.00 74.00 93 GLN A N 1
ATOM 732 C CA . GLN A 1 93 ? 10.665 -9.545 -4.511 1.00 74.00 93 GLN A CA 1
ATOM 733 C C . GLN A 1 93 ? 9.957 -8.880 -5.690 1.00 74.00 93 GLN A C 1
ATOM 735 O O . GLN A 1 93 ? 8.735 -8.824 -5.721 1.00 74.00 93 GLN A O 1
ATOM 740 N N . GLY A 1 94 ? 10.720 -8.392 -6.666 1.00 71.19 94 GLY A N 1
ATOM 741 C CA . GLY A 1 94 ? 10.168 -7.757 -7.859 1.00 71.19 94 GLY A CA 1
ATOM 742 C C . GLY A 1 94 ? 11.246 -7.339 -8.854 1.00 71.19 94 GLY A C 1
ATOM 743 O O . GLY A 1 94 ? 12.357 -6.966 -8.483 1.00 71.19 94 GLY A O 1
ATOM 744 N N . LEU A 1 95 ? 10.928 -7.411 -10.145 1.00 72.31 95 LEU A N 1
ATOM 745 C CA . LEU A 1 95 ? 11.913 -7.227 -11.222 1.00 72.31 95 LEU A CA 1
ATOM 746 C C . LEU A 1 95 ? 12.024 -5.783 -11.722 1.00 72.31 95 LEU A C 1
ATOM 748 O O . LEU A 1 95 ? 13.012 -5.421 -12.357 1.00 72.31 95 LEU A O 1
ATOM 752 N N . SER A 1 96 ? 11.028 -4.948 -11.442 1.00 75.38 96 SER A N 1
ATOM 753 C CA . SER A 1 96 ? 10.994 -3.554 -11.879 1.00 75.38 96 SER A CA 1
ATOM 754 C C . SER A 1 96 ? 10.392 -2.655 -10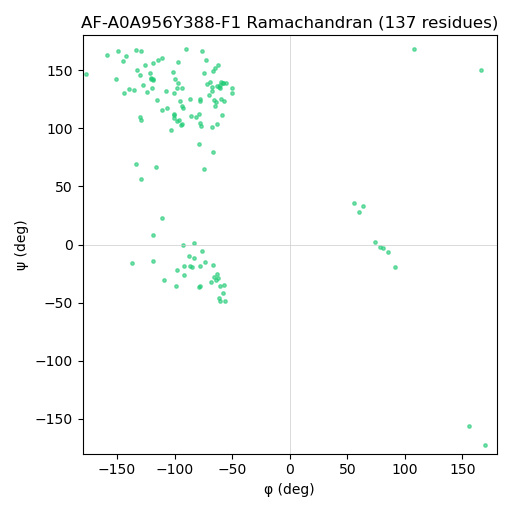.816 1.00 75.38 96 SER A C 1
ATOM 756 O O . SER A 1 96 ? 9.692 -3.127 -9.929 1.00 75.38 96 SER A O 1
ATOM 758 N N .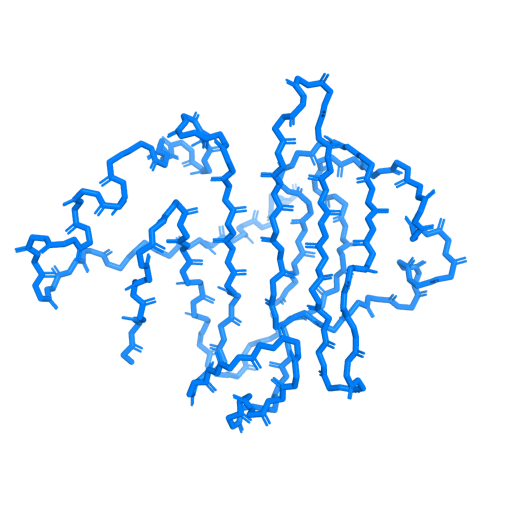 ARG A 1 97 ? 10.627 -1.348 -10.915 1.00 79.06 97 ARG A N 1
ATOM 759 C CA . ARG A 1 97 ? 10.052 -0.366 -9.992 1.00 79.06 97 ARG A CA 1
ATOM 760 C C . ARG A 1 97 ? 8.525 -0.313 -10.120 1.00 79.06 97 ARG A C 1
ATOM 762 O O . ARG A 1 97 ? 8.028 0.017 -11.191 1.00 79.06 97 ARG A O 1
ATOM 769 N N . HIS A 1 98 ? 7.813 -0.619 -9.040 1.00 82.75 98 HIS A N 1
ATOM 770 C CA . HIS A 1 98 ? 6.353 -0.548 -8.935 1.00 82.75 98 HIS A CA 1
ATOM 771 C C . HIS A 1 98 ? 5.932 -0.456 -7.458 1.00 82.75 98 HIS A C 1
ATOM 773 O O . HIS A 1 98 ? 6.741 -0.739 -6.575 1.00 82.75 98 HIS A O 1
ATOM 779 N N . LEU A 1 99 ? 4.689 -0.049 -7.198 1.00 86.75 99 LEU A N 1
ATOM 780 C CA . LEU A 1 99 ? 3.987 -0.293 -5.936 1.00 86.75 99 LEU A CA 1
ATOM 781 C C . LEU A 1 99 ? 3.323 -1.657 -6.035 1.00 86.75 99 LEU A C 1
ATOM 783 O O . LEU A 1 99 ? 2.518 -1.830 -6.942 1.00 86.75 99 LEU A O 1
ATOM 787 N N . HIS A 1 100 ? 3.581 -2.561 -5.098 1.00 86.94 100 HIS A N 1
ATOM 788 C CA . HIS A 1 100 ? 2.735 -3.741 -4.942 1.00 86.94 100 HIS A CA 1
ATOM 789 C C . HIS A 1 100 ? 1.705 -3.450 -3.847 1.00 86.94 100 HIS A C 1
ATOM 791 O O . HIS A 1 100 ? 2.050 -3.317 -2.667 1.00 86.94 100 HIS A O 1
ATOM 797 N N . PHE A 1 101 ? 0.455 -3.246 -4.259 1.00 87.94 101 PHE A N 1
ATOM 798 C CA . PHE A 1 101 ? -0.661 -2.869 -3.398 1.00 87.94 101 PHE A CA 1
ATOM 799 C C . PHE A 1 101 ? -1.613 -4.046 -3.228 1.00 87.94 101 PHE A C 1
ATOM 801 O O . PHE A 1 101 ? -2.018 -4.647 -4.216 1.00 87.94 101 PHE A O 1
ATOM 808 N N . VAL A 1 102 ? -2.018 -4.346 -1.996 1.00 85.88 102 VAL A N 1
ATOM 809 C CA . VAL A 1 102 ? -2.976 -5.425 -1.711 1.00 85.88 102 VAL A CA 1
ATOM 810 C C . VAL A 1 102 ? -4.117 -4.883 -0.870 1.00 85.88 102 VAL A C 1
ATOM 812 O O . VAL A 1 102 ? -3.874 -4.166 0.099 1.00 85.88 102 VAL A O 1
ATOM 815 N N . SER A 1 103 ? -5.349 -5.263 -1.196 1.00 86.25 103 SER A N 1
ATOM 816 C CA . SER A 1 103 ? -6.537 -4.963 -0.396 1.00 86.25 103 SER A CA 1
ATOM 817 C C . SER A 1 103 ? -7.273 -6.246 -0.037 1.00 86.25 103 SER A C 1
ATOM 819 O O . SER A 1 103 ? -7.583 -7.062 -0.898 1.00 86.25 103 SER A O 1
ATOM 821 N N . SER A 1 104 ? -7.611 -6.411 1.239 1.00 84.38 104 SER A N 1
ATOM 822 C CA . SER A 1 104 ? -8.552 -7.463 1.660 1.00 84.38 104 SER A CA 1
ATOM 823 C C . SER A 1 104 ? -10.015 -7.101 1.391 1.00 84.38 104 SER A C 1
ATOM 825 O O . SER A 1 104 ? -10.842 -8.003 1.318 1.00 84.38 104 SER A O 1
ATOM 827 N N . ASN A 1 105 ? -10.327 -5.816 1.178 1.00 82.62 105 ASN A N 1
ATOM 828 C CA . ASN A 1 105 ? -11.639 -5.379 0.718 1.00 82.62 105 ASN A CA 1
ATOM 829 C C . ASN A 1 105 ? -11.748 -5.621 -0.801 1.00 82.62 105 ASN A C 1
ATOM 831 O O . ASN A 1 105 ? -11.049 -4.934 -1.559 1.00 82.62 105 ASN A O 1
ATOM 835 N N . PRO A 1 106 ? -12.600 -6.557 -1.262 1.00 69.50 106 PRO A N 1
ATOM 836 C CA . PRO A 1 106 ? -12.772 -6.842 -2.682 1.00 69.50 106 PRO A CA 1
ATOM 837 C C . PRO A 1 106 ? -13.550 -5.756 -3.425 1.00 69.50 106 PRO A C 1
ATOM 839 O O . PRO A 1 106 ? -13.496 -5.748 -4.640 1.00 69.50 106 PRO A O 1
ATOM 842 N N . HIS A 1 107 ? -14.246 -4.855 -2.728 1.00 77.50 107 HIS A N 1
ATOM 843 C CA . HIS A 1 107 ? -15.043 -3.771 -3.314 1.00 77.50 107 HIS A CA 1
ATOM 844 C C . HIS A 1 107 ? -14.433 -2.393 -3.043 1.00 77.50 107 HIS A C 1
ATOM 846 O O . HIS A 1 107 ? -15.132 -1.378 -3.009 1.00 77.50 107 HIS A O 1
ATOM 852 N N . LEU A 1 108 ? -13.124 -2.343 -2.777 1.00 78.12 108 LEU A N 1
ATOM 853 C CA . LEU A 1 108 ? -12.431 -1.071 -2.632 1.00 78.12 108 LEU A CA 1
ATOM 854 C C . LEU A 1 108 ? -12.559 -0.290 -3.947 1.00 78.12 108 LEU A C 1
ATOM 856 O O . LEU A 1 108 ? -12.362 -0.850 -5.018 1.00 78.12 108 LEU A O 1
ATOM 860 N N . ILE A 1 109 ? -12.872 1.003 -3.869 1.00 74.81 109 ILE A N 1
ATOM 861 C CA . ILE A 1 109 ? -12.963 1.869 -5.048 1.00 74.81 109 ILE A CA 1
ATOM 862 C C . ILE A 1 109 ? -11.751 2.798 -5.074 1.00 74.81 109 ILE A C 1
ATOM 864 O O . ILE A 1 109 ? -11.583 3.654 -4.197 1.00 74.81 109 ILE A O 1
ATOM 868 N N . ILE A 1 110 ? -10.925 2.675 -6.111 1.00 69.75 110 ILE A N 1
ATOM 869 C CA . ILE A 1 110 ? -9.798 3.567 -6.386 1.00 69.75 110 ILE A CA 1
ATOM 870 C C . ILE A 1 110 ? -10.135 4.365 -7.641 1.00 69.75 110 ILE A C 1
ATOM 872 O O . ILE A 1 110 ? -10.294 3.803 -8.716 1.00 69.75 110 ILE A O 1
ATOM 876 N N . GLN A 1 111 ? -10.276 5.686 -7.499 1.00 67.62 111 GLN A N 1
ATOM 877 C CA . GLN A 1 111 ? -10.559 6.595 -8.624 1.00 67.62 111 GLN A CA 1
ATOM 878 C C . GLN A 1 111 ? -11.820 6.227 -9.426 1.00 67.62 111 GLN A C 1
ATOM 880 O O . GLN A 1 111 ? -11.877 6.382 -10.637 1.00 67.62 111 GLN A O 1
ATOM 885 N N . GLY A 1 112 ? -12.850 5.726 -8.739 1.00 63.12 1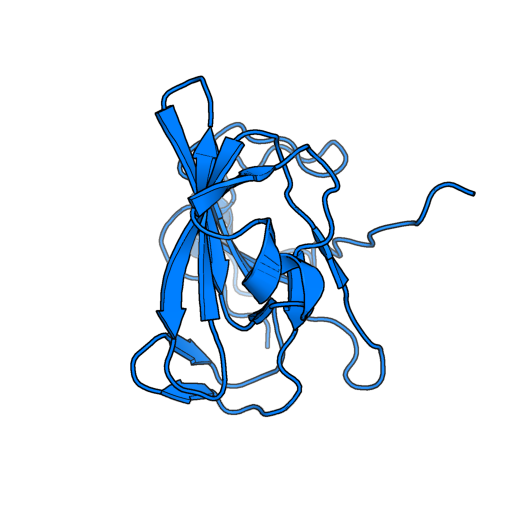12 GLY A N 1
ATOM 886 C CA . GLY A 1 112 ? -14.091 5.282 -9.380 1.00 63.12 112 GLY A CA 1
ATOM 887 C C . GLY A 1 112 ? -14.017 3.879 -9.988 1.00 63.12 112 GLY A C 1
ATOM 888 O O . GLY A 1 112 ? -15.040 3.377 -10.445 1.00 63.12 112 GLY A O 1
ATOM 889 N N . HIS A 1 113 ? -12.855 3.223 -9.941 1.00 63.44 113 HIS A N 1
ATOM 890 C CA . HIS A 1 113 ? -12.692 1.826 -10.320 1.00 63.44 113 HIS A CA 1
ATOM 891 C C . HIS A 1 113 ? -12.841 0.926 -9.097 1.00 63.44 113 HIS A C 1
ATOM 893 O O . HIS A 1 113 ? -12.064 1.013 -8.146 1.00 63.44 113 HIS A O 1
ATOM 899 N N . ASP A 1 114 ? -13.858 0.073 -9.130 1.00 67.88 114 ASP A N 1
ATOM 900 C CA . ASP A 1 114 ? -14.043 -1.005 -8.165 1.00 67.88 114 ASP A CA 1
ATOM 901 C C . ASP A 1 114 ? -12.962 -2.076 -8.399 1.00 67.88 114 ASP A C 1
ATOM 903 O O . ASP A 1 114 ? -12.742 -2.506 -9.532 1.00 67.88 114 ASP A O 1
ATOM 907 N N . LEU A 1 115 ? -12.253 -2.465 -7.337 1.00 65.88 115 LEU A N 1
ATOM 908 C CA . LEU A 1 115 ? -11.213 -3.493 -7.396 1.00 65.88 115 LEU A CA 1
ATOM 909 C C . LEU A 1 115 ? -11.783 -4.918 -7.481 1.00 65.88 115 LEU A C 1
ATOM 911 O O . LEU A 1 115 ? -11.019 -5.878 -7.643 1.00 65.88 115 LEU A O 1
ATOM 915 N N . SER A 1 116 ? -13.103 -5.077 -7.387 1.00 63.81 116 SER A N 1
ATOM 916 C CA . SER A 1 116 ? -13.758 -6.360 -7.595 1.00 63.81 116 SER A CA 1
ATOM 917 C C . SER A 1 116 ? -13.452 -6.852 -9.001 1.00 63.81 116 SER A C 1
ATOM 919 O O . SER A 1 116 ? -13.406 -6.094 -9.969 1.00 63.81 116 SER A O 1
ATOM 921 N N . ASN A 1 117 ? -13.210 -8.155 -9.113 1.00 54.72 117 ASN A N 1
ATOM 922 C CA . ASN A 1 117 ? -12.867 -8.835 -10.363 1.00 54.72 117 ASN A CA 1
ATOM 923 C C . ASN A 1 117 ? -11.436 -8.597 -10.884 1.00 54.72 117 ASN A C 1
ATOM 925 O O . ASN A 1 117 ? -11.087 -9.179 -11.905 1.00 54.72 117 ASN A O 1
ATOM 929 N N . ILE A 1 118 ? -10.555 -7.847 -10.203 1.00 56.03 118 ILE A N 1
ATOM 930 C CA . ILE A 1 118 ? -9.151 -7.717 -10.653 1.00 56.03 118 ILE A CA 1
ATOM 931 C C . ILE A 1 118 ? -8.434 -9.068 -10.664 1.00 56.03 118 ILE A C 1
ATOM 933 O O . ILE A 1 118 ? -7.803 -9.418 -11.660 1.00 56.03 118 ILE A O 1
ATOM 937 N N . ALA A 1 119 ? -8.581 -9.868 -9.605 1.00 50.47 119 ALA A N 1
ATOM 938 C CA . ALA A 1 119 ? -8.007 -11.214 -9.556 1.00 50.47 119 ALA A CA 1
ATOM 939 C C . ALA A 1 119 ? -8.616 -12.160 -10.619 1.00 50.47 119 ALA A C 1
ATOM 941 O O . ALA A 1 119 ? -7.937 -13.052 -11.127 1.00 50.47 119 ALA A O 1
ATOM 942 N N . GLU A 1 120 ? -9.883 -11.952 -10.987 1.00 49.91 120 GLU A N 1
ATOM 943 C CA . GLU A 1 120 ? -10.604 -12.754 -11.985 1.00 49.91 120 GLU A CA 1
ATOM 944 C C . GLU A 1 120 ? -10.220 -12.368 -13.426 1.00 49.91 120 GLU A C 1
ATOM 946 O O . GLU A 1 120 ? -10.045 -13.231 -14.281 1.00 49.91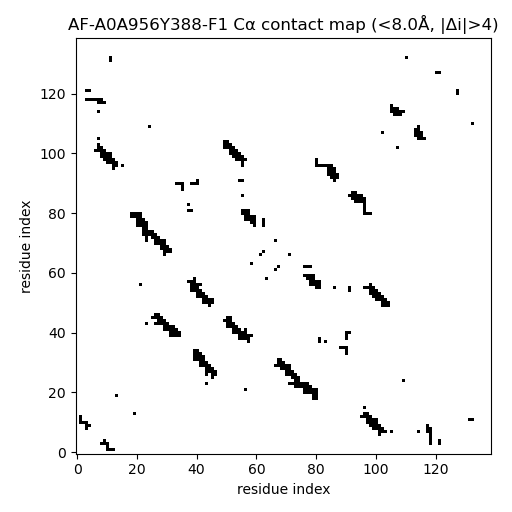 120 GLU A O 1
ATOM 951 N N . ILE A 1 121 ? -9.988 -11.081 -13.694 1.00 46.50 121 ILE A N 1
ATOM 952 C CA . ILE A 1 121 ? -9.558 -10.566 -15.004 1.00 46.50 121 ILE A CA 1
ATOM 953 C C . ILE A 1 121 ? -8.056 -10.808 -15.232 1.00 46.50 121 ILE A C 1
ATOM 955 O O . ILE A 1 121 ? -7.636 -11.137 -16.342 1.00 46.50 121 ILE A O 1
ATOM 959 N N . ALA A 1 122 ? -7.230 -10.716 -14.185 1.00 41.84 122 ALA A N 1
ATOM 960 C CA . ALA A 1 122 ? -5.794 -10.991 -14.264 1.00 41.84 122 ALA A CA 1
ATOM 961 C C . ALA A 1 122 ? -5.472 -12.445 -14.648 1.00 41.84 122 ALA A C 1
ATOM 963 O O . ALA A 1 122 ? -4.408 -12.721 -15.201 1.00 41.84 122 ALA A O 1
ATOM 964 N N . THR A 1 123 ? -6.383 -13.384 -14.374 1.00 41.81 123 THR A N 1
ATOM 965 C CA . THR A 1 123 ? -6.195 -14.800 -14.718 1.00 41.81 123 THR A CA 1
ATOM 966 C C . THR A 1 123 ? -6.600 -15.140 -16.152 1.00 41.81 123 THR A C 1
ATOM 968 O O . THR A 1 123 ? -6.150 -16.164 -16.668 1.00 4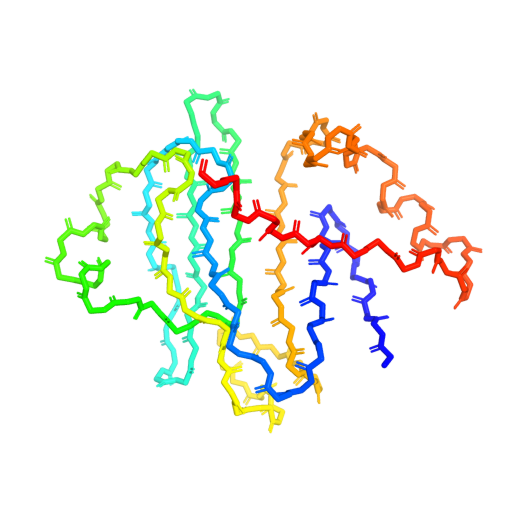1.81 123 THR A O 1
ATOM 971 N N . CYS A 1 124 ? -7.409 -14.311 -16.823 1.00 42.19 124 CYS A N 1
ATOM 972 C CA . CYS A 1 124 ? -8.013 -14.679 -18.105 1.00 42.19 124 CYS A CA 1
ATOM 973 C C . CYS A 1 124 ? -7.274 -14.153 -19.350 1.00 42.19 124 CYS A C 1
ATOM 975 O O . CYS A 1 124 ? -7.408 -14.763 -20.412 1.00 42.19 124 CYS A O 1
ATOM 977 N N . CYS A 1 125 ? -6.463 -13.088 -19.255 1.00 39.06 125 CYS A N 1
ATOM 978 C CA . CYS A 1 125 ? -5.929 -12.408 -20.444 1.00 39.06 125 CYS A CA 1
ATOM 979 C C . CYS A 1 125 ? -4.458 -11.974 -20.316 1.00 39.06 125 CYS A C 1
ATOM 981 O O . CYS A 1 125 ? -4.057 -11.340 -19.347 1.00 39.06 125 CYS A O 1
ATOM 983 N N . ARG A 1 126 ? -3.663 -12.262 -21.360 1.00 38.25 126 ARG A N 1
ATOM 984 C CA . ARG A 1 126 ? -2.243 -11.867 -21.499 1.00 38.25 126 ARG A CA 1
ATOM 985 C C . ARG A 1 126 ? -2.025 -10.350 -21.632 1.00 38.25 126 ARG A C 1
ATOM 987 O O . ARG A 1 126 ? -0.912 -9.898 -21.399 1.00 38.25 126 ARG A O 1
ATOM 994 N N . ASP A 1 127 ? -3.080 -9.605 -21.968 1.00 43.28 127 ASP A N 1
ATOM 995 C CA . ASP A 1 127 ? -3.069 -8.168 -22.259 1.00 43.28 127 ASP A CA 1
ATOM 996 C C . ASP A 1 127 ? -4.220 -7.470 -21.513 1.00 43.28 127 ASP A C 1
ATOM 998 O O . ASP A 1 127 ? -5.231 -7.072 -22.093 1.00 43.28 127 ASP A O 1
ATOM 1002 N N . VAL A 1 128 ? -4.109 -7.392 -20.187 1.00 43.03 128 VAL A N 1
ATOM 1003 C CA . VAL A 1 128 ? -5.065 -6.656 -19.345 1.00 43.03 128 VAL A CA 1
ATOM 1004 C C . VAL A 1 128 ? -4.897 -5.148 -19.603 1.00 43.03 128 VAL A C 1
ATOM 1006 O O . VAL A 1 128 ? -3.754 -4.696 -19.726 1.00 43.03 128 VAL A O 1
ATOM 1009 N N . PRO A 1 129 ? -5.982 -4.348 -19.683 1.00 39.38 129 PRO A N 1
ATOM 1010 C CA . PRO A 1 129 ? -5.882 -2.895 -19.801 1.00 39.38 129 PRO A CA 1
ATOM 1011 C C . PRO A 1 129 ? -4.951 -2.323 -18.728 1.00 39.38 129 PRO A C 1
ATOM 1013 O O . PRO A 1 129 ? -5.077 -2.653 -17.549 1.00 39.38 129 PRO A O 1
ATOM 1016 N N . ILE A 1 130 ? -4.004 -1.474 -19.136 1.00 39.53 130 ILE A N 1
ATOM 1017 C CA . ILE A 1 130 ? -3.105 -0.784 -18.208 1.00 39.53 130 ILE A CA 1
ATOM 1018 C C . ILE A 1 130 ? -3.955 0.202 -17.405 1.00 39.53 130 ILE A C 1
ATOM 1020 O O . ILE A 1 130 ? -4.304 1.274 -17.897 1.00 39.53 130 ILE A O 1
ATOM 1024 N N . PHE A 1 131 ? -4.301 -0.159 -16.172 1.00 37.00 131 PHE A N 1
ATOM 1025 C CA . PHE A 1 131 ? -4.901 0.777 -15.232 1.00 37.00 131 PHE A CA 1
ATOM 1026 C C . PHE A 1 131 ? -3.790 1.672 -14.683 1.00 37.00 131 PHE A C 1
ATOM 1028 O O . PHE A 1 131 ? -2.980 1.263 -13.849 1.00 37.00 131 PHE A O 1
ATOM 1035 N N . VAL A 1 132 ? -3.712 2.897 -15.199 1.00 32.69 132 VAL A N 1
ATOM 1036 C CA . VAL A 1 132 ? -2.819 3.924 -14.667 1.00 32.69 132 VAL A CA 1
ATOM 1037 C C . VAL A 1 132 ? -3.513 4.541 -13.454 1.00 32.69 132 VAL A C 1
ATOM 1039 O O . VAL A 1 132 ? -4.505 5.243 -13.605 1.00 32.69 132 VAL A O 1
ATOM 1042 N N . SER A 1 133 ? -3.007 4.290 -12.245 1.00 32.69 133 SER A N 1
ATOM 1043 C CA . SER A 1 133 ? -3.368 5.118 -11.088 1.00 32.69 133 SER A CA 1
ATOM 1044 C C . SER A 1 133 ? -2.559 6.407 -11.160 1.00 32.69 133 SER A C 1
ATOM 1046 O O . SER A 1 133 ? -1.473 6.509 -10.584 1.00 32.69 133 SER A O 1
ATOM 1048 N N . GLU A 1 134 ? -3.071 7.398 -11.879 1.00 27.61 134 GLU A N 1
ATOM 1049 C CA . GLU A 1 134 ? -2.553 8.759 -11.802 1.00 27.61 134 GLU A CA 1
ATOM 1050 C C . GLU A 1 134 ? -3.099 9.381 -10.521 1.00 27.61 134 GLU A C 1
ATOM 1052 O O . GLU A 1 134 ? -4.272 9.726 -10.455 1.00 27.61 134 GLU A O 1
ATOM 1057 N N . ASN A 1 135 ? -2.287 9.521 -9.469 1.00 29.27 135 ASN A N 1
ATOM 1058 C CA . ASN A 1 135 ? -2.635 10.451 -8.393 1.00 29.27 135 ASN A CA 1
ATOM 1059 C C . ASN A 1 135 ? -2.562 11.870 -8.977 1.00 29.27 135 ASN A C 1
ATOM 1061 O O . ASN A 1 135 ? -1.561 12.566 -8.802 1.00 29.27 135 ASN A O 1
ATOM 1065 N N . GLU A 1 136 ? -3.599 12.293 -9.703 1.00 22.89 136 GLU A N 1
ATOM 1066 C CA . GLU A 1 136 ? -3.803 13.703 -9.985 1.00 22.89 136 GLU A CA 1
ATOM 1067 C C . GLU A 1 136 ? -3.929 14.409 -8.638 1.00 22.89 136 GLU A C 1
ATOM 1069 O O . GLU A 1 136 ? -4.862 14.210 -7.854 1.00 22.89 136 GLU A O 1
ATOM 1074 N N . ARG A 1 137 ? -2.920 15.222 -8.344 1.00 25.28 137 ARG A N 1
ATOM 1075 C CA . ARG A 1 137 ? -2.993 16.225 -7.299 1.00 25.28 137 ARG A CA 1
ATOM 1076 C C . ARG A 1 137 ? -4.082 17.203 -7.733 1.00 25.28 137 ARG A C 1
ATOM 1078 O O . ARG A 1 137 ? -3.850 18.005 -8.630 1.00 25.28 137 ARG A O 1
ATOM 1085 N N . VAL A 1 138 ? -5.266 17.115 -7.131 1.00 25.78 138 VAL A N 1
ATOM 1086 C CA . VAL A 1 138 ? -6.282 18.166 -7.274 1.00 25.78 138 VAL A CA 1
ATOM 1087 C C . VAL A 1 138 ? -5.649 19.478 -6.799 1.00 25.78 138 VAL A C 1
ATOM 1089 O O . VAL A 1 138 ? -5.080 19.516 -5.704 1.00 25.78 138 VAL A O 1
ATOM 1092 N N . ASN A 1 139 ? -5.658 20.481 -7.684 1.00 27.17 139 ASN A N 1
ATOM 1093 C CA . ASN A 1 139 ? -5.071 21.810 -7.478 1.00 27.17 139 ASN A CA 1
ATOM 1094 C C . ASN A 1 139 ? -5.634 22.525 -6.246 1.00 27.17 139 ASN A C 1
ATOM 1096 O O . ASN A 1 139 ? -6.857 22.409 -6.009 1.00 27.17 139 ASN A O 1
#

Mean predicted aligned error: 9.13 Å